Protein AF-A0A418XDS7-F1 (afdb_monomer_lite)

Foldseek 3Di:
DQPWDWDDPPPDDTDIDGPFLDWDQDPVRDIHTDFADDDDPPDDPVVRVVRRVVSNVSNVVVD

Radius of gyration: 15.27 Å; chains: 1; bounding box: 36×23×41 Å

Structure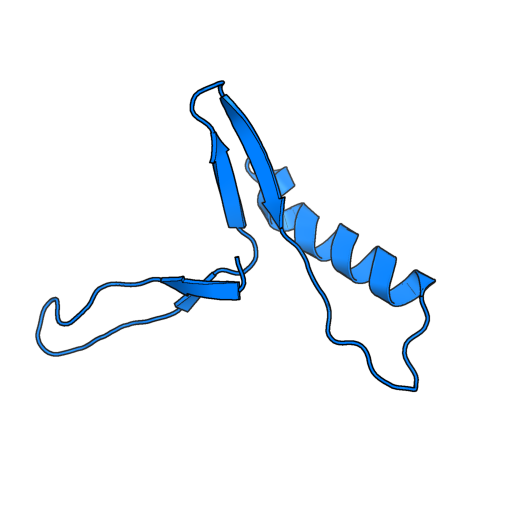 (mmCIF, N/CA/C/O backbone):
data_AF-A0A418XDS7-F1
#
_entry.id   AF-A0A418XDS7-F1
#
loop_
_atom_site.group_PDB
_atom_site.id
_atom_site.type_symbol
_atom_site.label_atom_id
_atom_site.label_alt_id
_atom_site.label_comp_id
_atom_site.label_asym_id
_atom_site.label_entity_id
_atom_site.label_seq_id
_atom_site.pdbx_PDB_ins_code
_atom_site.Cartn_x
_atom_site.Cartn_y
_atom_site.Cartn_z
_atom_site.occupancy
_atom_site.B_iso_or_equiv
_atom_site.auth_seq_id
_atom_site.auth_comp_id
_atom_site.auth_asym_id
_atom_site.auth_atom_id
_atom_site.pdbx_PDB_model_num
ATOM 1 N N . TYR A 1 1 ? 0.067 3.204 -7.089 1.00 91.25 1 TYR A N 1
ATOM 2 C CA . TYR A 1 1 ? -0.582 2.550 -5.930 1.00 91.25 1 TYR A CA 1
ATOM 3 C C . TYR A 1 1 ? -2.096 2.516 -6.132 1.00 91.25 1 TYR A C 1
ATOM 5 O O . TYR A 1 1 ? -2.579 3.371 -6.859 1.00 91.25 1 TYR A O 1
ATOM 13 N N . SER A 1 2 ? -2.803 1.516 -5.580 1.00 92.44 2 SER A N 1
ATOM 14 C CA . SER A 1 2 ? -4.277 1.323 -5.623 1.00 92.44 2 SER A CA 1
ATOM 15 C C . SER A 1 2 ? -4.962 1.293 -7.006 1.00 92.44 2 SER A C 1
ATOM 17 O O . SER A 1 2 ? -6.186 1.238 -7.084 1.00 92.44 2 SER A O 1
ATOM 19 N N . GLY A 1 3 ? -4.186 1.260 -8.093 1.00 94.12 3 GLY A N 1
ATOM 20 C CA . GLY A 1 3 ? -4.657 0.967 -9.449 1.00 94.12 3 GLY A CA 1
ATOM 21 C C . GLY A 1 3 ? -4.689 -0.535 -9.752 1.00 94.12 3 GLY A C 1
ATOM 22 O O . GLY A 1 3 ? -4.608 -1.367 -8.847 1.00 94.12 3 GLY A O 1
ATOM 23 N N . PHE A 1 4 ? -4.765 -0.878 -11.039 1.00 95.00 4 PHE A N 1
ATOM 24 C CA . PHE A 1 4 ? -4.748 -2.261 -11.516 1.00 95.00 4 PHE A CA 1
ATOM 25 C C . PHE A 1 4 ? -3.463 -2.576 -12.281 1.00 95.00 4 PHE A C 1
ATOM 27 O O . PHE A 1 4 ? -2.988 -1.760 -13.068 1.00 95.00 4 PHE A O 1
ATOM 34 N N . VAL A 1 5 ? -2.942 -3.786 -12.095 1.00 94.19 5 VAL A N 1
ATOM 35 C CA . VAL A 1 5 ? -1.803 -4.328 -12.838 1.00 94.19 5 VAL A CA 1
ATOM 36 C C . VAL A 1 5 ? -2.117 -5.743 -13.299 1.00 94.19 5 VAL A C 1
ATOM 38 O O . VAL A 1 5 ? -2.734 -6.521 -12.572 1.00 94.19 5 VAL A O 1
ATOM 41 N N . GLY A 1 6 ? -1.693 -6.091 -14.507 1.00 92.81 6 GLY A N 1
ATOM 42 C CA . GLY A 1 6 ? -1.786 -7.456 -15.002 1.00 92.81 6 GLY A CA 1
ATOM 43 C C . GLY A 1 6 ? -1.843 -7.541 -16.525 1.00 92.81 6 GLY A C 1
ATOM 44 O O . GLY A 1 6 ? -1.972 -6.520 -17.204 1.00 92.81 6 GLY A O 1
ATOM 45 N N . PRO A 1 7 ? -1.699 -8.752 -17.082 1.00 92.12 7 PRO A N 1
ATOM 46 C CA . PRO A 1 7 ? -1.639 -8.949 -18.521 1.00 92.12 7 PRO A CA 1
ATOM 47 C C . PRO A 1 7 ? -3.020 -8.822 -19.180 1.00 92.12 7 PRO A C 1
ATOM 49 O O . PRO A 1 7 ? -4.016 -9.393 -18.721 1.00 92.12 7 PRO A O 1
ATOM 52 N N . ILE A 1 8 ? -3.054 -8.123 -20.317 1.00 91.69 8 ILE A N 1
ATOM 53 C CA . ILE A 1 8 ? -4.246 -7.957 -21.154 1.00 91.69 8 ILE A CA 1
ATOM 54 C C . ILE A 1 8 ? -4.198 -8.966 -22.299 1.00 91.69 8 ILE A C 1
ATOM 56 O O . ILE A 1 8 ? -3.258 -8.979 -23.088 1.00 91.69 8 ILE A O 1
ATOM 60 N N . SER A 1 9 ? -5.225 -9.812 -22.387 1.00 84.06 9 SER A N 1
ATOM 61 C CA . SER A 1 9 ? -5.407 -10.807 -23.453 1.00 84.06 9 SER A CA 1
ATOM 62 C C . SER A 1 9 ? -4.181 -11.677 -23.841 1.00 84.06 9 SER A C 1
ATOM 64 O O . SER A 1 9 ? -3.991 -11.941 -25.028 1.00 84.06 9 SER A O 1
ATOM 66 N N . PRO A 1 10 ? -3.359 -12.219 -22.915 1.00 72.94 10 PRO A N 1
ATOM 67 C CA . PRO A 1 10 ? -2.264 -13.128 -23.279 1.00 72.94 10 PRO A CA 1
ATOM 68 C C . PRO A 1 10 ? -2.714 -14.367 -24.077 1.00 72.94 10 PRO A C 1
ATOM 70 O O . PRO A 1 10 ? -1.933 -14.885 -24.869 1.00 72.94 10 PRO A O 1
ATOM 73 N N . LYS A 1 11 ? -3.959 -14.840 -23.878 1.00 82.00 11 LYS A N 1
ATOM 74 C CA . LYS A 1 11 ? -4.621 -15.937 -24.629 1.00 82.00 11 LYS A CA 1
ATOM 75 C C . LYS A 1 11 ? -6.157 -15.791 -24.633 1.00 82.00 11 LYS A C 1
ATOM 77 O O . LYS A 1 11 ? -6.875 -16.750 -24.359 1.00 82.00 11 LYS A O 1
ATOM 82 N N . GLY A 1 12 ? -6.671 -14.572 -24.819 1.00 84.62 12 GLY A N 1
ATOM 83 C CA . GLY A 1 12 ? -8.118 -14.286 -24.766 1.00 84.62 12 GLY A CA 1
ATOM 84 C C . GLY A 1 12 ? -8.722 -14.216 -23.355 1.00 84.62 12 GLY A C 1
ATOM 85 O O . GLY A 1 12 ? -9.938 -14.163 -23.202 1.00 84.62 12 GLY A O 1
ATOM 86 N N . LYS A 1 13 ? -7.884 -14.209 -22.313 1.00 85.50 13 LYS A N 1
ATOM 87 C CA . LYS A 1 13 ? -8.274 -13.958 -20.918 1.00 85.50 13 LYS A CA 1
ATOM 88 C C . LYS A 1 13 ? -7.448 -12.809 -20.369 1.00 85.50 13 LYS A C 1
ATOM 90 O O . LYS A 1 13 ? -6.260 -12.741 -20.662 1.00 85.50 13 LYS A O 1
ATOM 95 N N . THR A 1 14 ? -8.062 -11.954 -19.563 1.00 93.00 14 THR A N 1
ATOM 96 C CA . THR A 1 14 ? -7.405 -10.829 -18.890 1.00 93.00 14 THR A CA 1
ATOM 97 C C . THR A 1 14 ? -7.411 -11.089 -17.390 1.00 93.00 14 THR A C 1
ATOM 99 O O . THR A 1 14 ? -8.450 -11.428 -16.826 1.00 93.00 14 THR A O 1
ATOM 102 N N . HIS A 1 15 ? -6.251 -10.936 -16.755 1.00 91.62 15 HIS A N 1
ATOM 103 C CA . HIS A 1 15 ? -6.088 -11.096 -15.313 1.00 91.62 15 HIS A CA 1
ATOM 104 C C . HIS A 1 15 ? -5.568 -9.781 -14.750 1.00 91.62 15 HIS A C 1
ATOM 106 O O . HIS A 1 15 ? -4.441 -9.401 -15.045 1.00 91.62 15 HIS A O 1
ATOM 112 N N . LEU A 1 16 ? -6.396 -9.083 -13.976 1.00 94.62 16 LEU A N 1
ATOM 113 C CA . LEU A 1 16 ? -6.033 -7.825 -13.331 1.00 94.62 16 LEU A CA 1
ATOM 114 C C . LEU A 1 16 ? -6.025 -8.012 -11.819 1.00 94.62 16 LEU A C 1
ATOM 116 O O . LEU A 1 16 ? -6.902 -8.669 -11.259 1.00 94.62 16 LEU A O 1
ATOM 120 N N . TYR A 1 17 ? -5.047 -7.393 -11.175 1.00 94.44 17 TYR A N 1
ATOM 121 C CA . TYR A 1 17 ? -4.844 -7.402 -9.736 1.00 94.44 17 TYR A CA 1
ATOM 122 C C . TYR A 1 17 ? -4.787 -5.965 -9.242 1.00 94.44 17 TYR A C 1
ATOM 124 O O . TYR A 1 17 ? -4.280 -5.089 -9.941 1.00 94.44 17 TYR A O 1
ATOM 132 N N . VAL A 1 18 ? -5.278 -5.715 -8.033 1.00 95.56 18 VAL A N 1
ATOM 133 C CA . VAL A 1 18 ? -5.113 -4.401 -7.407 1.00 95.56 18 VAL A CA 1
ATOM 134 C C . VAL A 1 18 ? -3.670 -4.273 -6.931 1.00 95.56 18 VAL A C 1
ATOM 136 O O . VAL A 1 18 ? -3.168 -5.144 -6.221 1.00 95.56 18 VAL A O 1
ATOM 139 N N . SER A 1 19 ? -3.003 -3.182 -7.296 1.00 94.12 19 SER A N 1
ATOM 140 C CA . SER A 1 19 ? -1.636 -2.882 -6.864 1.00 94.12 19 SER A CA 1
ATOM 141 C C . SER A 1 19 ? -1.618 -2.392 -5.411 1.00 94.12 19 SER A C 1
ATOM 143 O O . SER A 1 19 ? -1.512 -1.192 -5.138 1.00 94.12 19 SER A O 1
ATOM 145 N N . LEU A 1 20 ? -1.762 -3.336 -4.480 1.00 93.88 20 LEU A N 1
ATOM 146 C CA . LEU A 1 20 ? -1.583 -3.169 -3.035 1.00 93.88 20 LEU A CA 1
ATOM 147 C C . LEU A 1 20 ? -0.323 -3.907 -2.586 1.00 93.88 20 LEU A C 1
ATOM 149 O O . LEU A 1 20 ? 0.123 -4.818 -3.276 1.00 93.88 20 LEU A O 1
ATOM 153 N N . ARG A 1 21 ? 0.209 -3.544 -1.407 1.00 94.06 21 ARG A N 1
ATOM 154 C CA . ARG A 1 21 ? 1.456 -4.123 -0.871 1.00 94.06 21 ARG A CA 1
ATOM 155 C C . ARG A 1 21 ? 2.550 -4.065 -1.935 1.00 94.06 21 ARG A C 1
ATOM 157 O O . ARG A 1 21 ? 3.057 -5.084 -2.382 1.00 94.06 21 ARG A O 1
ATOM 164 N N . CYS A 1 22 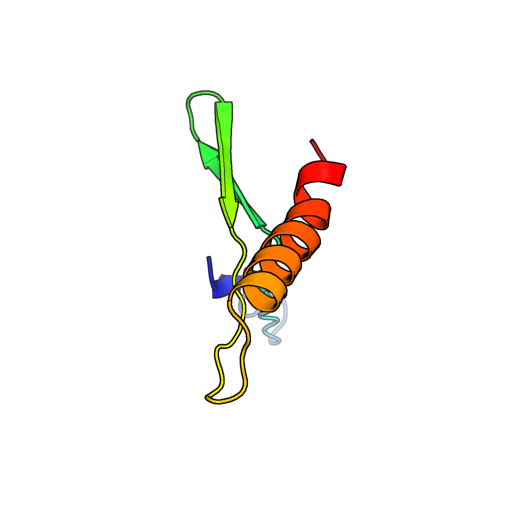? 2.834 -2.856 -2.397 1.00 94.56 22 CYS A N 1
ATOM 165 C CA . CYS A 1 22 ? 3.779 -2.599 -3.471 1.00 94.56 22 CYS A CA 1
ATOM 166 C C . CYS A 1 22 ? 4.721 -1.463 -3.081 1.00 94.56 22 CYS A C 1
ATOM 168 O O . CYS A 1 22 ? 4.410 -0.663 -2.194 1.00 94.56 22 CYS A O 1
ATOM 170 N N . MET A 1 23 ? 5.832 -1.374 -3.801 1.00 95.44 23 MET A N 1
ATOM 171 C CA . MET A 1 23 ? 6.750 -0.243 -3.762 1.00 95.44 23 MET A CA 1
ATOM 172 C C . MET A 1 23 ? 7.030 0.267 -5.170 1.00 95.44 23 MET A C 1
ATOM 174 O O . MET A 1 23 ? 6.867 -0.474 -6.141 1.00 95.44 23 MET A O 1
ATOM 178 N N . ASN A 1 24 ? 7.439 1.526 -5.259 1.00 95.25 24 ASN A N 1
ATOM 179 C CA . ASN A 1 24 ? 8.028 2.121 -6.4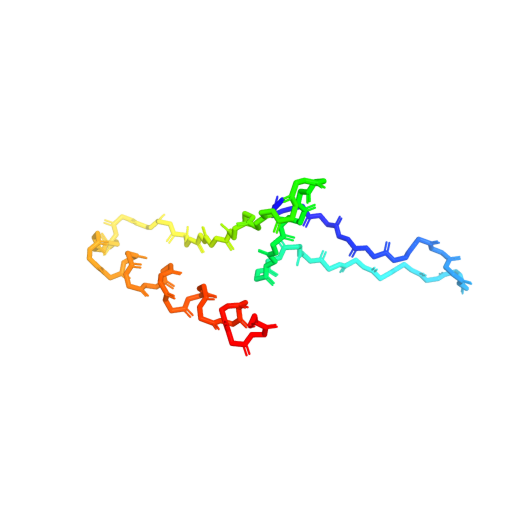47 1.00 95.25 24 ASN A CA 1
ATOM 180 C C . ASN A 1 24 ? 9.540 2.230 -6.226 1.00 95.25 24 ASN A C 1
ATOM 182 O O . ASN A 1 24 ? 9.962 2.822 -5.236 1.00 95.25 24 ASN A O 1
ATOM 186 N N . ILE A 1 25 ? 10.333 1.634 -7.113 1.00 95.19 25 ILE A N 1
ATOM 187 C CA . ILE A 1 25 ? 11.797 1.706 -7.070 1.00 95.19 25 ILE A CA 1
ATOM 188 C C . ILE A 1 25 ? 12.204 2.838 -8.008 1.00 95.19 25 ILE A C 1
ATOM 190 O O . ILE A 1 25 ? 11.876 2.794 -9.194 1.00 95.19 25 ILE A O 1
ATOM 194 N N . LEU A 1 26 ? 12.864 3.853 -7.467 1.00 96.81 26 LEU A N 1
ATOM 195 C CA . LEU A 1 26 ? 13.285 5.044 -8.193 1.00 96.81 26 LEU A CA 1
ATOM 196 C C . LEU A 1 26 ? 14.675 4.847 -8.814 1.00 96.81 26 LEU A C 1
ATOM 198 O O . LEU A 1 26 ? 15.451 3.989 -8.390 1.00 96.81 26 LEU A O 1
ATOM 202 N N . ASP A 1 27 ? 14.996 5.662 -9.820 1.00 97.19 27 ASP A N 1
ATOM 203 C CA . ASP A 1 27 ? 16.253 5.557 -10.579 1.00 97.19 27 ASP A CA 1
ATOM 204 C C . ASP A 1 27 ? 17.506 5.775 -9.711 1.00 97.19 27 ASP A C 1
ATOM 206 O O . ASP A 1 27 ? 18.583 5.275 -10.031 1.00 97.19 27 ASP A O 1
ATOM 210 N N . ASP A 1 28 ? 17.372 6.502 -8.599 1.00 96.94 28 ASP A N 1
ATOM 211 C CA . ASP A 1 28 ? 18.439 6.737 -7.620 1.00 96.94 28 ASP A CA 1
ATOM 212 C C . ASP A 1 28 ? 18.622 5.577 -6.620 1.00 96.94 28 ASP A C 1
ATOM 214 O O . ASP A 1 28 ? 19.461 5.652 -5.721 1.00 96.94 28 ASP A O 1
ATOM 218 N N . GLY A 1 29 ? 17.853 4.497 -6.777 1.00 94.12 29 GLY A N 1
ATOM 219 C CA . GLY A 1 29 ? 17.865 3.326 -5.905 1.00 94.12 29 GLY A CA 1
ATOM 220 C C . GLY A 1 29 ? 17.017 3.471 -4.640 1.00 94.12 29 GLY A C 1
ATOM 221 O O . GLY A 1 29 ? 16.955 2.527 -3.849 1.00 94.12 29 GLY A O 1
ATOM 222 N N . SER A 1 30 ? 16.349 4.607 -4.424 1.00 95.38 30 SER A N 1
ATOM 223 C CA . SER A 1 30 ? 15.401 4.759 -3.320 1.00 95.38 30 SER A CA 1
ATOM 224 C C . SER A 1 30 ? 14.084 4.022 -3.600 1.00 95.38 30 SER A C 1
ATOM 226 O O . SER A 1 30 ? 13.727 3.736 -4.745 1.00 95.38 30 SER A O 1
ATOM 228 N N . CYS A 1 31 ? 13.366 3.656 -2.536 1.00 95.00 31 CYS A N 1
ATOM 229 C CA . CYS A 1 31 ? 12.110 2.913 -2.624 1.00 95.00 31 CYS A CA 1
ATOM 230 C C . CYS A 1 31 ? 10.988 3.663 -1.902 1.00 95.00 31 CYS A C 1
ATOM 232 O O . CYS A 1 31 ? 11.098 3.961 -0.713 1.00 95.00 31 CYS A O 1
ATOM 234 N N . GLU A 1 32 ? 9.875 3.899 -2.591 1.00 95.12 32 GLU A N 1
ATOM 235 C CA . GLU A 1 32 ? 8.650 4.437 -1.997 1.00 95.12 32 GLU A CA 1
ATOM 236 C C . GLU A 1 32 ? 7.674 3.298 -1.701 1.00 95.12 32 GLU A C 1
ATOM 238 O O . GLU A 1 32 ? 7.250 2.581 -2.609 1.00 95.12 32 GLU A O 1
ATOM 243 N N . LEU A 1 33 ? 7.298 3.121 -0.434 1.00 95.00 33 LEU A N 1
ATOM 244 C CA . LEU A 1 33 ? 6.353 2.088 -0.007 1.00 95.00 33 LEU A CA 1
ATOM 245 C C . LEU A 1 33 ? 4.960 2.683 0.178 1.00 95.00 33 LEU A C 1
ATOM 247 O O . LEU A 1 33 ? 4.804 3.778 0.715 1.00 95.00 33 LEU A O 1
ATOM 251 N N . TYR A 1 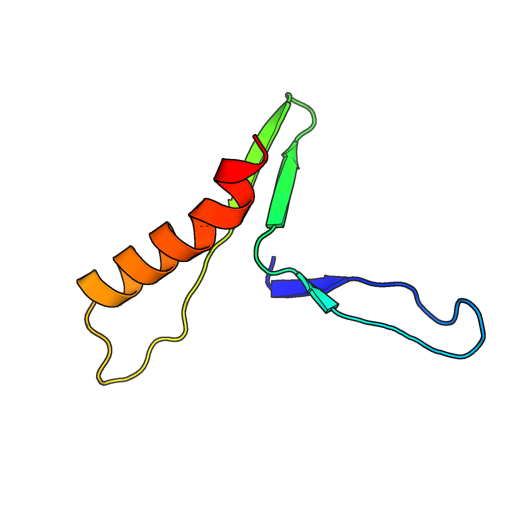34 ? 3.933 1.916 -0.189 1.00 95.44 34 TYR A N 1
ATOM 252 C CA . TYR A 1 34 ? 2.548 2.366 -0.083 1.00 95.44 34 TYR A CA 1
ATOM 253 C C . TYR A 1 34 ? 1.698 1.413 0.762 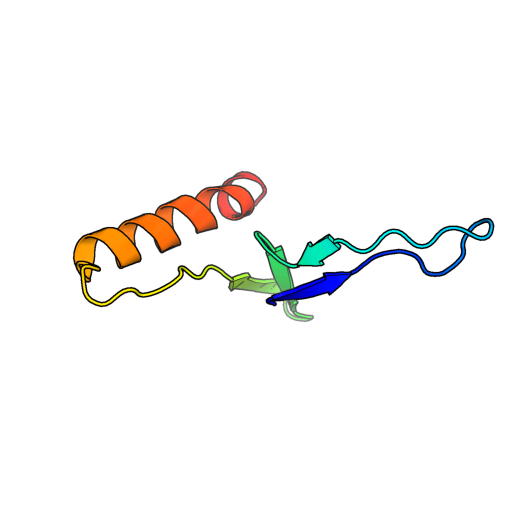1.00 95.44 34 TYR A C 1
ATOM 255 O O . TYR A 1 34 ? 1.627 0.205 0.509 1.00 95.44 34 TYR A O 1
ATOM 263 N N . ALA A 1 35 ? 0.978 1.980 1.727 1.00 95.81 35 ALA A N 1
ATOM 264 C CA . ALA A 1 35 ? -0.052 1.309 2.507 1.00 95.81 35 ALA A CA 1
ATOM 265 C C . ALA A 1 35 ? -1.234 2.253 2.743 1.00 95.81 35 ALA A C 1
ATOM 267 O O . ALA A 1 35 ? -1.110 3.469 2.650 1.00 95.81 35 ALA A O 1
ATOM 268 N N . GLY A 1 36 ? -2.393 1.670 3.028 1.00 94.25 36 GLY A N 1
ATOM 269 C CA . GLY A 1 36 ? -3.632 2.408 3.227 1.00 94.25 36 GLY A CA 1
ATOM 270 C C . GLY A 1 36 ? -4.703 1.507 3.823 1.00 94.25 36 GLY A C 1
ATOM 271 O O . GLY A 1 36 ? -4.640 0.279 3.678 1.00 94.25 36 GLY A O 1
ATOM 272 N N . GLY A 1 37 ? -5.662 2.121 4.505 1.00 93.00 37 GLY A N 1
ATOM 273 C CA . GLY A 1 37 ? -6.813 1.493 5.153 1.00 93.00 37 GLY A CA 1
ATOM 274 C C . GLY A 1 37 ? -8.106 2.200 4.758 1.00 93.00 37 GLY A C 1
ATOM 275 O O . GLY A 1 37 ? -8.075 3.305 4.214 1.00 93.00 37 GLY A O 1
ATOM 276 N N . GLY A 1 38 ? -9.238 1.535 4.967 1.00 94.62 38 GLY A N 1
ATOM 277 C CA . GLY A 1 38 ? -10.548 2.152 4.783 1.00 94.62 38 GLY A CA 1
ATOM 278 C C . GLY A 1 38 ? -10.984 2.805 6.088 1.00 94.62 38 GLY A C 1
ATOM 279 O O . GLY A 1 38 ? -10.991 2.136 7.110 1.00 94.62 38 GLY A O 1
ATOM 280 N N . LEU A 1 39 ? -11.371 4.080 6.051 1.00 96.44 39 LEU A N 1
ATOM 281 C CA . LEU A 1 39 ? -11.845 4.794 7.237 1.00 96.44 39 LEU A CA 1
ATOM 282 C C . LEU A 1 39 ? -13.370 4.715 7.338 1.00 96.44 39 LEU A C 1
ATOM 284 O O . LEU A 1 39 ? -14.080 5.094 6.403 1.00 96.44 39 LEU A O 1
ATOM 288 N N . LEU A 1 40 ? -13.864 4.256 8.484 1.00 96.75 40 LEU A N 1
ATOM 289 C CA . LEU A 1 40 ? -15.277 4.274 8.858 1.00 96.75 40 LEU A CA 1
ATOM 290 C C . LEU A 1 40 ? -15.512 5.283 9.986 1.00 96.75 40 LEU A C 1
ATOM 292 O O . LEU A 1 40 ? -14.575 5.806 10.587 1.00 96.75 40 LEU A O 1
ATOM 296 N N . LYS A 1 41 ? -16.780 5.575 10.292 1.00 97.31 41 LYS A N 1
ATOM 297 C CA . LYS A 1 41 ? -17.132 6.521 11.363 1.00 97.31 41 LYS A CA 1
ATOM 298 C C . LYS A 1 41 ? -16.651 6.033 12.735 1.00 97.31 41 LYS A C 1
ATOM 300 O O . LYS A 1 41 ? -16.353 6.837 13.611 1.00 97.31 41 LYS A O 1
ATOM 305 N N . GLU A 1 42 ? -16.588 4.722 12.901 1.00 97.19 42 GLU A N 1
ATOM 306 C CA . GLU A 1 42 ? -16.169 4.018 14.107 1.00 97.19 42 GLU A CA 1
ATOM 307 C C . GLU A 1 42 ? -14.651 3.773 14.153 1.00 97.19 42 GLU A C 1
ATOM 309 O O . GLU A 1 42 ? -14.162 3.194 15.122 1.00 97.19 42 GLU A O 1
ATOM 314 N N . SER A 1 43 ? -13.902 4.188 13.123 1.00 96.88 43 SER A N 1
ATOM 315 C CA . SER A 1 43 ? -12.450 4.019 13.074 1.00 96.88 43 SER A CA 1
ATOM 316 C C . SER A 1 43 ? -11.758 4.808 14.184 1.00 96.88 43 SER A C 1
ATOM 318 O O . SER A 1 43 ? -12.048 5.978 14.435 1.00 96.88 43 SER A O 1
ATOM 320 N N . GLU A 1 44 ? -10.774 4.173 14.813 1.00 97.88 44 GLU A N 1
ATOM 321 C CA . GLU A 1 44 ? -9.902 4.799 15.804 1.00 97.88 44 GLU A CA 1
ATOM 322 C C . GLU A 1 44 ? -8.541 5.073 15.166 1.00 97.88 44 GLU A C 1
ATOM 324 O O . GLU A 1 44 ? -7.884 4.146 14.697 1.00 97.88 44 GLU A O 1
ATOM 329 N N . MET A 1 45 ? -8.092 6.331 15.192 1.00 96.38 45 MET A N 1
ATOM 330 C CA . MET A 1 45 ? -6.852 6.786 14.540 1.00 96.38 45 MET A CA 1
ATOM 331 C C . MET A 1 45 ? -5.654 5.859 14.789 1.00 96.38 45 MET A C 1
ATOM 333 O O . MET A 1 45 ? -4.965 5.464 13.855 1.00 96.38 45 MET A O 1
ATOM 337 N N . GLU A 1 46 ? -5.439 5.476 16.047 1.00 97.94 46 GLU A N 1
ATOM 338 C CA . GLU A 1 46 ? -4.321 4.625 16.455 1.00 97.94 46 GLU A CA 1
ATOM 339 C C . GLU A 1 46 ? -4.405 3.207 15.865 1.00 97.94 46 GLU A C 1
ATOM 341 O O . GLU A 1 46 ? -3.386 2.593 15.546 1.00 97.94 46 GLU A O 1
ATOM 346 N N . LYS A 1 47 ? -5.621 2.668 15.708 1.00 97.62 47 LYS A N 1
ATOM 347 C CA . LYS A 1 47 ? -5.834 1.347 15.103 1.00 97.62 47 LYS A CA 1
ATOM 348 C C . LYS A 1 47 ? -5.559 1.389 13.604 1.00 97.62 47 LYS A C 1
ATOM 350 O O . LYS A 1 47 ? -4.876 0.506 13.097 1.00 97.62 47 LYS A O 1
ATOM 355 N N . GLU A 1 48 ? -6.030 2.430 12.926 1.00 97.69 48 GLU A N 1
ATOM 356 C CA . GLU A 1 48 ? -5.810 2.624 11.488 1.00 97.69 48 GLU A CA 1
ATOM 357 C C . GLU A 1 48 ? -4.325 2.843 11.169 1.00 97.69 48 GLU A C 1
ATOM 359 O O . GLU A 1 48 ? -3.798 2.277 10.210 1.00 97.69 48 GLU A O 1
ATOM 364 N N . TRP A 1 49 ? -3.617 3.595 12.018 1.00 96.62 49 TRP A N 1
ATOM 365 C CA . TRP A 1 49 ? -2.167 3.756 11.914 1.00 96.62 49 TRP A CA 1
ATOM 366 C C . TRP A 1 49 ? -1.450 2.403 11.996 1.00 96.62 49 TRP A C 1
ATOM 368 O O . TRP A 1 49 ? -0.738 2.018 11.065 1.00 96.62 49 TRP A O 1
ATOM 378 N N . LYS A 1 50 ? -1.724 1.621 13.048 1.00 97.75 50 LYS A N 1
ATOM 379 C CA . LYS A 1 50 ? -1.144 0.279 13.223 1.00 97.75 50 LYS A CA 1
ATOM 380 C C . LYS A 1 50 ? -1.494 -0.667 12.084 1.00 97.75 50 LYS A C 1
ATOM 382 O O . LYS A 1 50 ? -0.667 -1.488 11.690 1.00 97.75 50 LYS A O 1
ATOM 387 N N . GLU A 1 51 ? -2.697 -0.560 11.526 1.00 97.38 51 GLU A N 1
ATOM 388 C CA . GLU A 1 51 ? -3.080 -1.318 10.340 1.00 97.38 51 GLU A CA 1
ATOM 389 C C . GLU A 1 51 ? -2.179 -0.969 9.148 1.00 97.38 51 GLU A C 1
ATOM 391 O O . GLU A 1 51 ? -1.691 -1.872 8.463 1.00 97.38 51 GLU A O 1
ATOM 396 N N . THR A 1 52 ? -1.922 0.316 8.893 1.00 96.12 52 THR A N 1
ATOM 397 C CA . THR A 1 52 ? -1.028 0.727 7.801 1.00 96.12 52 THR A CA 1
ATOM 398 C C . THR A 1 52 ? 0.415 0.269 8.020 1.00 96.12 52 THR A C 1
ATOM 400 O O . THR A 1 52 ? 1.010 -0.271 7.085 1.00 96.12 52 THR A O 1
ATOM 403 N N . GLU A 1 53 ? 0.940 0.352 9.246 1.00 96.44 53 GLU A N 1
ATOM 404 C CA . GLU A 1 53 ? 2.263 -0.181 9.601 1.00 96.44 53 GLU A CA 1
ATOM 405 C C . GLU A 1 53 ? 2.340 -1.696 9.377 1.00 96.44 53 GLU A C 1
ATOM 407 O O . GLU A 1 53 ? 3.271 -2.191 8.738 1.00 96.44 53 GLU A O 1
ATOM 412 N N . ALA A 1 54 ? 1.331 -2.445 9.833 1.00 96.25 54 ALA A N 1
ATOM 413 C CA . ALA A 1 54 ? 1.249 -3.892 9.644 1.00 96.25 54 ALA A CA 1
ATOM 414 C C . ALA A 1 54 ? 1.164 -4.273 8.157 1.00 96.25 54 ALA A C 1
ATOM 416 O O . ALA A 1 54 ? 1.779 -5.247 7.719 1.00 96.25 54 ALA A O 1
ATOM 417 N N . LYS A 1 55 ? 0.440 -3.492 7.346 1.00 95.94 55 LYS A N 1
ATOM 418 C CA . LYS A 1 55 ? 0.368 -3.674 5.889 1.00 95.94 55 LYS A CA 1
ATOM 419 C C . LYS A 1 55 ? 1.724 -3.442 5.218 1.00 95.94 55 LYS A C 1
ATOM 421 O O . LYS A 1 55 ? 2.047 -4.170 4.279 1.00 95.94 55 LYS A O 1
ATOM 426 N N . MET A 1 56 ? 2.514 -2.474 5.682 1.00 95.12 56 MET A N 1
ATOM 427 C CA . MET A 1 56 ? 3.850 -2.199 5.137 1.00 95.12 56 MET A CA 1
ATOM 428 C C . MET A 1 56 ? 4.845 -3.337 5.382 1.00 95.12 56 MET A C 1
ATOM 430 O O . MET A 1 56 ? 5.719 -3.552 4.541 1.00 95.12 56 MET A O 1
ATOM 434 N N . GLN A 1 57 ? 4.679 -4.116 6.459 1.00 95.50 57 GLN A N 1
ATOM 435 C CA . GLN A 1 57 ? 5.598 -5.213 6.800 1.00 95.50 57 GLN A CA 1
ATOM 436 C C . GLN A 1 57 ? 5.792 -6.226 5.666 1.00 95.50 57 GLN A C 1
ATOM 438 O O . GLN A 1 57 ? 6.877 -6.777 5.520 1.00 95.50 57 GLN A O 1
ATOM 443 N N . THR A 1 58 ? 4.781 -6.441 4.814 1.00 93.00 58 THR A N 1
ATOM 444 C CA . THR A 1 58 ? 4.919 -7.330 3.648 1.00 93.00 58 THR A CA 1
ATOM 445 C C . THR A 1 58 ? 6.062 -6.902 2.730 1.00 93.00 58 THR A C 1
ATOM 447 O O . THR A 1 58 ? 6.855 -7.746 2.326 1.00 93.00 58 THR A O 1
ATOM 450 N N . ILE A 1 59 ? 6.167 -5.609 2.413 1.00 93.06 59 ILE A N 1
ATOM 451 C CA . ILE A 1 59 ? 7.208 -5.120 1.503 1.00 93.06 59 ILE A CA 1
ATOM 452 C C . ILE A 1 59 ? 8.530 -4.905 2.231 1.00 93.06 59 ILE A C 1
ATOM 454 O O . ILE A 1 59 ? 9.577 -5.205 1.673 1.00 93.06 59 ILE A O 1
ATOM 458 N N . LEU A 1 60 ? 8.497 -4.488 3.497 1.00 92.88 60 LEU A N 1
ATOM 459 C CA . LEU A 1 60 ? 9.716 -4.412 4.305 1.00 92.88 60 LEU A CA 1
ATOM 460 C C . LEU A 1 60 ? 10.404 -5.776 4.453 1.00 92.88 60 LEU A C 1
ATOM 462 O O . LEU A 1 60 ? 11.622 -5.828 4.498 1.00 92.88 60 LEU A O 1
ATOM 466 N N . SER A 1 61 ? 9.648 -6.879 4.483 1.00 93.62 61 SER A N 1
ATOM 467 C CA . SER A 1 61 ? 10.221 -8.228 4.603 1.00 93.62 61 SER A CA 1
ATOM 468 C C . SER A 1 61 ? 10.996 -8.721 3.373 1.00 93.62 61 SER A C 1
ATOM 470 O O . SER A 1 61 ? 11.644 -9.762 3.455 1.00 93.62 61 SER A O 1
ATOM 472 N N . VAL A 1 62 ? 10.901 -8.020 2.236 1.00 89.62 62 VAL A N 1
ATOM 473 C CA . VAL A 1 62 ? 11.575 -8.393 0.977 1.00 89.62 62 VAL A CA 1
ATOM 474 C C . VAL A 1 62 ? 12.707 -7.436 0.585 1.00 89.62 62 VAL A C 1
ATOM 476 O O . VAL A 1 62 ? 13.278 -7.603 -0.493 1.00 89.62 62 VAL A O 1
ATOM 479 N N . LEU A 1 63 ? 13.000 -6.443 1.430 1.00 85.12 63 LEU A N 1
ATOM 480 C CA . LEU A 1 63 ? 14.156 -5.547 1.323 1.00 85.12 63 LEU A CA 1
ATOM 481 C C . LEU A 1 63 ? 15.319 -6.096 2.157 1.00 85.12 63 LEU A C 1
ATOM 483 O O . LEU A 1 63 ? 16.467 -5.989 1.676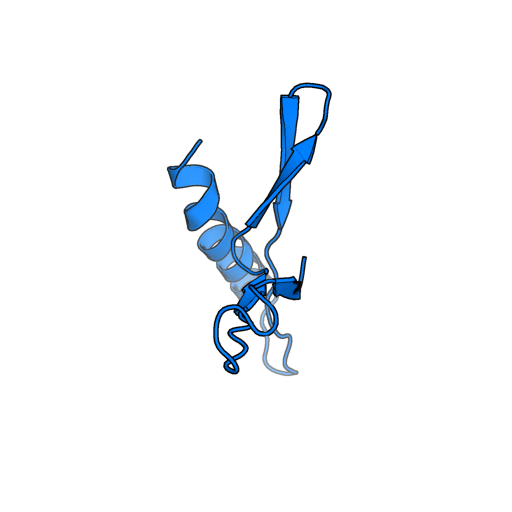 1.00 85.12 63 LEU A O 1
#

Secondary structure (DSSP, 8-state):
--SEE--S-TTS----EE--SEEEEPTTS-EEEE------TT--HHHHHHHHHHHHHHHHTT-

Sequence (63 aa):
YSGFVGPISPKGKTHLYVSLRCMNILDDGSCELYAGGGLLKESEMEKEWKETEAKMQTILSVL

InterPro domains:
  IPR005801 ADC synthase [G3DSA:3.60.120.10] (1-63)
  IPR005801 ADC synthase [SSF56322] (1-63)
  IPR015890 Chorismate-utilising enzyme, C-terminal [PF00425] (1-55)

Organism: NCBI:txid2338368

pLDDT: mean 93.8, std 4.33, range [72.94, 97.94]